Protein AF-A0AAD6JUG2-F1 (afdb_monomer_lite)

pLDDT: mean 74.92, std 18.52, range [34.44, 96.44]

Sequence (121 aa):
MIKEESYFNDTQRQASKDASVIAGVKVARIASCLDKKRGEKNILVFDRGGGTFDVSILTIDNGVFEVLTTNGDTHLGGEDFDRRIMGYFIKLIKKKHGKDVSKDNRALGKLRRECEHPKRA

Organism: NCBI:txid889485

Radius of gyration: 20.31 Å; chains: 1; bounding box: 48×29×54 Å

Structure (mmCIF, N/CA/C/O backbone):
data_AF-A0AAD6JUG2-F1
#
_entry.id   AF-A0AAD6JUG2-F1
#
loop_
_atom_site.group_PDB
_atom_site.id
_atom_site.type_symbol
_atom_site.label_atom_id
_atom_site.label_alt_id
_atom_site.label_comp_id
_atom_site.label_asym_id
_atom_site.label_entity_id
_atom_site.label_seq_id
_atom_site.pdbx_PDB_ins_code
_atom_site.Cartn_x
_atom_site.Cartn_y
_atom_site.Cartn_z
_atom_s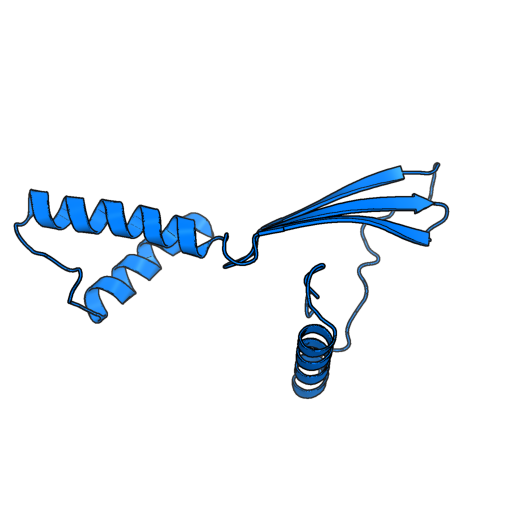ite.occupancy
_atom_site.B_iso_or_equiv
_atom_site.auth_seq_id
_atom_site.auth_comp_id
_atom_site.auth_asym_id
_atom_site.auth_atom_id
_atom_site.pdbx_PDB_model_num
ATOM 1 N N . MET A 1 1 ? 9.637 -14.586 -6.493 1.00 40.59 1 MET A N 1
ATOM 2 C CA . MET A 1 1 ? 10.223 -13.417 -7.180 1.00 40.59 1 MET A CA 1
ATOM 3 C C . MET A 1 1 ? 10.212 -12.280 -6.179 1.00 40.59 1 MET A C 1
ATOM 5 O O . MET A 1 1 ? 9.123 -11.880 -5.792 1.00 40.59 1 MET A O 1
ATOM 9 N N . ILE A 1 2 ? 11.370 -11.847 -5.677 1.00 42.31 2 ILE A N 1
ATOM 10 C CA . ILE A 1 2 ? 11.431 -10.653 -4.823 1.00 42.31 2 ILE A CA 1
ATOM 11 C C . ILE A 1 2 ? 11.498 -9.452 -5.764 1.00 42.31 2 ILE A C 1
ATOM 13 O O . ILE A 1 2 ? 12.370 -9.397 -6.632 1.00 42.31 2 ILE A O 1
ATOM 17 N N . LYS A 1 3 ? 10.504 -8.569 -5.672 1.00 48.06 3 LYS A N 1
ATOM 18 C CA . LYS A 1 3 ? 10.449 -7.327 -6.441 1.00 48.06 3 LYS A CA 1
ATOM 19 C C . LYS A 1 3 ? 11.299 -6.307 -5.685 1.00 48.06 3 LYS A C 1
ATOM 21 O O . LYS A 1 3 ? 11.069 -6.091 -4.501 1.00 48.06 3 LYS A O 1
ATOM 26 N N . GLU A 1 4 ? 12.321 -5.767 -6.336 1.00 54.78 4 GLU A N 1
ATOM 27 C CA . GLU A 1 4 ? 13.127 -4.678 -5.779 1.00 54.78 4 GLU A CA 1
ATOM 28 C C . GLU A 1 4 ? 12.448 -3.358 -6.154 1.00 54.78 4 GLU A C 1
ATOM 30 O O . GLU A 1 4 ? 12.254 -3.077 -7.338 1.00 54.78 4 GLU A O 1
ATOM 35 N N . GLU A 1 5 ? 12.050 -2.587 -5.145 1.00 54.78 5 GLU A N 1
ATOM 36 C CA . GLU A 1 5 ? 11.429 -1.272 -5.315 1.00 54.78 5 GLU A CA 1
ATOM 37 C C . GLU A 1 5 ? 12.484 -0.270 -5.804 1.00 54.78 5 GLU A C 1
ATOM 39 O O . GLU A 1 5 ? 13.640 -0.269 -5.365 1.00 54.78 5 GLU A O 1
ATOM 44 N N . SER A 1 6 ? 12.120 0.565 -6.773 1.00 46.59 6 SER A N 1
ATOM 45 C CA . SER A 1 6 ? 13.070 1.376 -7.542 1.00 46.59 6 SER A CA 1
ATOM 46 C C . SER A 1 6 ? 13.775 2.458 -6.709 1.00 46.59 6 SER A C 1
ATOM 48 O O . SER A 1 6 ? 14.898 2.835 -7.045 1.00 46.59 6 SER A O 1
ATOM 50 N N . TYR A 1 7 ? 13.189 2.881 -5.587 1.00 53.12 7 TYR A N 1
ATOM 51 C CA . TYR A 1 7 ? 13.724 3.887 -4.657 1.00 53.12 7 TYR A CA 1
ATOM 52 C C . TYR A 1 7 ? 14.478 3.310 -3.451 1.00 53.12 7 TYR A C 1
ATOM 54 O O . TYR A 1 7 ? 14.922 4.077 -2.594 1.00 53.12 7 TYR A O 1
ATOM 62 N N . PHE A 1 8 ? 14.623 1.986 -3.339 1.00 58.94 8 PHE A N 1
ATOM 63 C CA . PHE A 1 8 ? 15.403 1.406 -2.247 1.00 58.94 8 PHE A CA 1
ATOM 64 C C . PHE A 1 8 ? 16.839 1.936 -2.259 1.00 58.94 8 PHE A C 1
ATOM 66 O O . PHE A 1 8 ? 17.521 1.903 -3.291 1.00 58.94 8 PHE A O 1
ATOM 73 N N . ASN A 1 9 ? 17.305 2.374 -1.087 1.00 60.69 9 ASN A N 1
ATOM 74 C CA . ASN A 1 9 ? 18.718 2.654 -0.861 1.00 60.69 9 ASN A CA 1
ATOM 75 C C . ASN A 1 9 ? 19.528 1.346 -0.806 1.00 60.69 9 ASN A C 1
ATOM 77 O O . ASN A 1 9 ? 18.965 0.251 -0.713 1.00 60.69 9 ASN A O 1
ATOM 81 N N . ASP A 1 10 ? 20.855 1.447 -0.854 1.00 61.28 10 ASP A N 1
ATOM 82 C CA . ASP A 1 10 ? 21.733 0.272 -0.940 1.00 61.28 10 ASP A CA 1
ATOM 83 C C . ASP A 1 10 ? 21.533 -0.717 0.218 1.00 61.28 10 ASP A C 1
ATOM 85 O O . ASP A 1 10 ? 21.551 -1.931 0.009 1.00 61.28 10 ASP A O 1
ATOM 89 N N . THR A 1 11 ? 21.236 -0.217 1.420 1.00 67.12 11 THR A N 1
ATOM 90 C CA . THR A 1 11 ? 20.929 -1.045 2.594 1.00 67.12 11 THR A CA 1
ATOM 91 C C . THR A 1 11 ? 19.637 -1.842 2.408 1.00 67.12 11 THR A C 1
ATOM 93 O O . THR A 1 11 ? 19.596 -3.036 2.700 1.00 67.12 11 THR A O 1
ATOM 96 N N . GLN A 1 12 ? 18.577 -1.211 1.897 1.00 61.56 12 GLN A N 1
ATOM 97 C CA . GLN A 1 12 ? 17.287 -1.863 1.649 1.00 61.56 12 GLN A CA 1
ATOM 98 C C . GLN A 1 12 ? 17.381 -2.884 0.505 1.00 61.56 12 GLN A C 1
ATOM 100 O O . GLN A 1 12 ? 16.806 -3.971 0.595 1.00 61.56 12 GLN A O 1
ATOM 105 N N . ARG A 1 13 ? 18.168 -2.584 -0.538 1.00 66.81 13 ARG A N 1
ATOM 106 C CA . ARG A 1 13 ? 18.485 -3.532 -1.621 1.00 66.81 13 ARG A CA 1
ATOM 107 C C . ARG A 1 13 ? 19.230 -4.750 -1.092 1.00 66.81 13 ARG A C 1
ATOM 109 O O . ARG A 1 13 ? 18.860 -5.882 -1.401 1.00 66.81 13 ARG A O 1
ATOM 116 N N . GLN A 1 14 ? 20.242 -4.534 -0.251 1.00 64.69 14 GLN A N 1
ATOM 117 C CA . GLN A 1 14 ? 21.003 -5.629 0.342 1.00 64.69 14 GLN A CA 1
ATOM 118 C C . GLN A 1 14 ? 20.122 -6.506 1.239 1.00 64.69 14 GLN A C 1
ATOM 120 O O . GLN A 1 14 ? 20.120 -7.721 1.070 1.00 64.69 14 GLN A O 1
ATOM 125 N N . ALA A 1 15 ? 19.276 -5.907 2.081 1.00 65.62 15 ALA A N 1
ATOM 126 C CA . ALA A 1 15 ? 18.327 -6.652 2.909 1.00 65.62 15 ALA A CA 1
ATOM 127 C C . ALA A 1 15 ? 17.351 -7.506 2.072 1.00 65.62 15 ALA A C 1
ATOM 129 O O . ALA A 1 15 ? 17.053 -8.648 2.425 1.00 65.62 15 ALA A O 1
ATOM 130 N N . SER A 1 16 ? 16.882 -6.984 0.934 1.00 57.31 16 SER A N 1
ATOM 131 C CA . SER A 1 16 ? 15.984 -7.702 0.017 1.00 57.31 16 SER A CA 1
ATOM 132 C C . SER A 1 16 ? 16.683 -8.879 -0.688 1.00 57.31 16 SER A C 1
ATOM 134 O O . SER A 1 16 ? 16.105 -9.959 -0.878 1.00 57.31 16 SER A O 1
ATOM 136 N N . LYS A 1 17 ? 17.970 -8.718 -1.022 1.00 61.75 17 LYS A N 1
ATOM 137 C CA . LYS A 1 17 ? 18.821 -9.798 -1.549 1.00 61.75 17 LYS A CA 1
ATOM 138 C C . LYS A 1 17 ? 19.089 -10.868 -0.499 1.00 61.75 17 LYS A C 1
ATOM 140 O O . LYS A 1 17 ? 18.922 -12.049 -0.797 1.00 61.75 17 LYS A O 1
ATOM 145 N N . ASP A 1 18 ? 19.429 -10.471 0.721 1.00 61.84 18 ASP A N 1
ATOM 146 C CA . ASP A 1 18 ? 19.688 -11.396 1.824 1.00 61.84 18 ASP A CA 1
ATOM 147 C C . ASP A 1 18 ? 18.426 -12.217 2.143 1.00 61.84 18 ASP A C 1
ATOM 149 O O . ASP A 1 18 ? 18.488 -13.443 2.255 1.00 61.84 18 ASP A O 1
ATOM 153 N N . ALA A 1 19 ? 17.251 -11.577 2.147 1.00 52.53 19 ALA A N 1
ATOM 154 C CA . ALA A 1 19 ? 15.963 -12.258 2.278 1.00 52.53 19 ALA A CA 1
ATOM 155 C C . ALA A 1 19 ? 15.696 -13.259 1.134 1.00 52.53 19 ALA A C 1
ATOM 157 O O . ALA A 1 19 ? 15.157 -14.340 1.374 1.00 52.53 19 ALA A O 1
ATOM 158 N N . SER A 1 20 ? 16.112 -12.943 -0.099 1.00 51.94 20 SER A N 1
ATOM 159 C CA . SER A 1 20 ? 15.994 -13.851 -1.255 1.00 51.94 20 SER A CA 1
ATOM 160 C C . SER A 1 20 ? 16.866 -15.101 -1.101 1.00 51.94 20 SER A C 1
ATOM 162 O O . SER A 1 20 ? 16.424 -16.205 -1.430 1.00 51.94 20 SER A O 1
ATOM 164 N N . VAL A 1 21 ? 18.091 -14.929 -0.590 1.00 60.28 21 VAL A N 1
ATOM 165 C CA . VAL A 1 21 ? 19.044 -16.020 -0.336 1.00 60.28 21 VAL A CA 1
ATOM 166 C C . VAL A 1 21 ? 18.524 -16.938 0.769 1.00 60.28 21 VAL A C 1
ATOM 168 O O . VAL A 1 21 ? 18.497 -18.153 0.583 1.00 60.28 21 VAL A O 1
ATOM 171 N N . ILE A 1 22 ? 18.036 -16.365 1.874 1.00 58.19 22 ILE A N 1
ATOM 172 C CA . ILE A 1 22 ? 17.453 -17.118 2.996 1.00 58.19 22 ILE A CA 1
ATOM 173 C C . ILE A 1 22 ? 16.208 -17.901 2.551 1.00 58.19 22 ILE A C 1
ATOM 175 O O . ILE A 1 22 ? 16.013 -19.041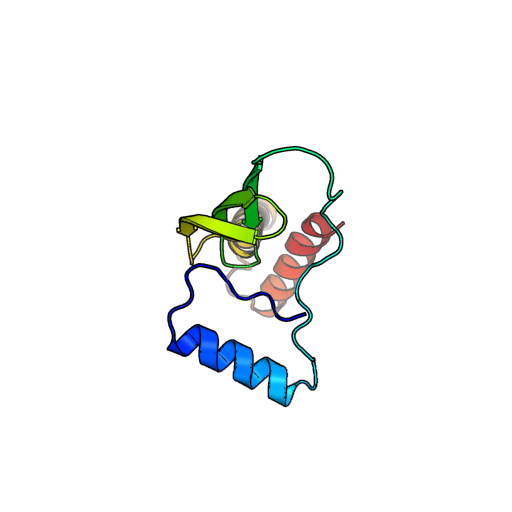 2.963 1.00 58.19 22 ILE A O 1
ATOM 179 N N . ALA A 1 23 ? 15.384 -17.322 1.674 1.00 46.00 23 ALA A N 1
ATOM 180 C CA . ALA A 1 23 ? 14.174 -17.962 1.164 1.00 46.00 23 ALA A CA 1
ATOM 181 C C . ALA A 1 23 ? 14.430 -19.021 0.068 1.00 46.00 23 ALA A C 1
ATOM 183 O O . ALA A 1 23 ? 13.477 -19.634 -0.414 1.00 46.00 23 ALA A O 1
ATOM 184 N N . GLY A 1 24 ? 15.681 -19.232 -0.366 1.00 39.09 24 GLY A N 1
ATOM 185 C CA . GLY A 1 24 ? 16.024 -20.196 -1.420 1.00 39.09 24 GLY A CA 1
ATOM 186 C C . GLY A 1 24 ? 15.484 -19.831 -2.810 1.00 39.09 24 GLY A C 1
ATOM 187 O O . GLY A 1 24 ? 15.429 -20.679 -3.703 1.00 39.09 24 GLY A O 1
ATOM 188 N N . VAL A 1 25 ? 15.070 -18.577 -3.020 1.00 36.38 25 VAL A N 1
ATOM 189 C CA . VAL A 1 25 ? 14.460 -18.122 -4.273 1.00 36.38 25 VAL A CA 1
ATOM 190 C C . VAL A 1 25 ? 15.523 -17.451 -5.138 1.00 36.38 25 VAL A C 1
ATOM 192 O O . VAL A 1 25 ? 15.970 -16.341 -4.860 1.00 36.38 25 VAL A O 1
ATOM 195 N N . LYS A 1 26 ? 15.902 -18.102 -6.244 1.00 39.41 26 LYS A N 1
ATOM 196 C CA . LYS A 1 26 ? 16.770 -17.503 -7.269 1.00 39.41 26 LYS A CA 1
ATOM 197 C C . LYS A 1 26 ? 16.042 -16.307 -7.897 1.00 39.41 26 LYS A C 1
ATOM 199 O O . LYS A 1 26 ? 14.924 -16.450 -8.394 1.00 39.41 26 LYS A O 1
ATOM 204 N N . VAL A 1 27 ? 16.659 -15.127 -7.869 1.00 44.38 27 VAL A N 1
ATOM 205 C CA . VAL A 1 27 ? 16.089 -13.893 -8.432 1.00 44.38 27 VAL A CA 1
ATOM 206 C C . VAL A 1 27 ? 16.029 -14.022 -9.961 1.00 44.38 27 VAL A C 1
ATOM 208 O O . VAL A 1 27 ? 17.014 -13.793 -10.658 1.00 44.38 27 VAL A O 1
ATOM 211 N N . ALA A 1 28 ? 14.889 -14.461 -10.495 1.00 39.72 28 ALA A N 1
ATOM 212 C CA . ALA A 1 28 ? 14.658 -14.556 -11.933 1.00 39.72 28 ALA A CA 1
ATOM 213 C C . ALA A 1 28 ? 14.255 -13.181 -12.492 1.00 39.72 28 ALA A C 1
ATOM 215 O O . ALA A 1 28 ? 13.255 -12.602 -12.068 1.00 39.72 28 ALA A O 1
ATOM 216 N N . ARG A 1 29 ? 15.046 -12.661 -13.439 1.00 42.06 29 ARG A N 1
ATOM 217 C CA . ARG A 1 29 ? 14.743 -11.436 -14.194 1.00 42.06 29 ARG A CA 1
ATOM 218 C C . ARG A 1 29 ? 13.611 -11.690 -15.198 1.00 42.06 29 ARG A C 1
ATOM 220 O O . ARG A 1 29 ? 13.561 -12.726 -15.855 1.00 42.06 29 ARG A O 1
ATOM 227 N N . ILE A 1 30 ? 12.714 -10.716 -15.297 1.00 38.06 30 ILE A N 1
ATOM 228 C CA . ILE A 1 30 ? 11.465 -10.731 -16.065 1.00 38.06 30 ILE A CA 1
ATOM 229 C C . ILE A 1 30 ? 11.794 -10.715 -17.569 1.00 38.06 30 ILE A C 1
ATOM 231 O O . ILE A 1 30 ? 12.203 -9.688 -18.097 1.00 38.06 30 ILE A O 1
ATOM 235 N N . ALA A 1 31 ? 11.644 -11.850 -18.259 1.00 34.44 31 ALA A N 1
ATOM 236 C CA . ALA A 1 31 ? 11.981 -11.995 -19.685 1.00 34.44 31 ALA A CA 1
ATOM 237 C C . ALA A 1 31 ? 10.772 -12.273 -20.604 1.00 34.44 31 ALA A C 1
ATOM 239 O O . ALA A 1 31 ? 10.964 -12.579 -21.778 1.00 34.44 31 ALA A O 1
ATOM 240 N N . SER A 1 32 ? 9.530 -12.184 -20.115 1.00 38.78 32 SER A N 1
ATOM 241 C CA . SER A 1 32 ? 8.350 -12.638 -20.874 1.00 38.78 32 SER A CA 1
ATOM 242 C C . SER A 1 32 ? 7.558 -11.545 -21.604 1.00 38.78 32 SER A C 1
ATOM 244 O O . SER A 1 32 ? 6.594 -11.880 -22.281 1.00 38.78 32 SER A O 1
ATOM 246 N N . CYS A 1 33 ? 7.925 -10.261 -21.496 1.00 39.84 33 CYS A N 1
ATOM 247 C CA . CYS A 1 33 ? 7.124 -9.160 -22.066 1.00 39.84 33 CYS A CA 1
ATOM 248 C C . CYS A 1 33 ? 7.647 -8.575 -23.392 1.00 39.84 33 CYS A C 1
ATOM 250 O O . CYS A 1 33 ? 7.057 -7.620 -23.891 1.00 39.84 33 CYS A O 1
ATOM 252 N N . LEU A 1 34 ? 8.738 -9.087 -23.973 1.00 49.53 34 LEU A N 1
ATOM 253 C CA . LEU A 1 34 ? 9.372 -8.439 -25.127 1.00 49.53 34 LEU A CA 1
ATOM 254 C C . LEU A 1 34 ? 9.271 -9.250 -26.409 1.00 49.53 34 LEU A C 1
ATOM 256 O O . LEU A 1 34 ? 10.094 -10.122 -26.687 1.00 49.53 34 LEU A O 1
ATOM 260 N N . ASP A 1 35 ? 8.308 -8.865 -27.236 1.00 48.12 35 ASP A N 1
ATOM 261 C CA . ASP A 1 35 ? 8.355 -9.142 -28.663 1.00 48.12 35 ASP A CA 1
ATOM 262 C C . ASP A 1 35 ? 9.553 -8.380 -29.270 1.00 48.12 35 ASP A C 1
ATOM 264 O O . ASP A 1 35 ? 9.579 -7.146 -29.319 1.00 48.12 35 ASP A O 1
ATOM 268 N N . LYS A 1 36 ? 10.605 -9.120 -29.648 1.00 51.38 36 LYS A N 1
ATOM 269 C CA . LYS A 1 36 ? 11.957 -8.619 -29.984 1.00 51.38 36 LYS A CA 1
ATOM 270 C C . LYS A 1 36 ? 12.062 -7.925 -31.350 1.00 51.38 36 LYS A C 1
ATOM 272 O O . LYS A 1 36 ? 13.139 -7.890 -31.943 1.00 51.38 36 LYS A O 1
ATOM 277 N N . LYS A 1 37 ? 10.967 -7.407 -31.906 1.00 49.06 37 LYS A N 1
ATOM 278 C CA . LYS A 1 37 ? 10.968 -6.816 -33.250 1.00 49.06 37 LYS A CA 1
ATOM 279 C C . LYS A 1 37 ? 10.277 -5.452 -33.257 1.00 49.06 37 LYS A C 1
ATOM 281 O O . LYS A 1 37 ? 9.052 -5.388 -33.285 1.00 49.06 37 LYS A O 1
ATOM 286 N N . ARG A 1 38 ? 11.113 -4.397 -33.297 1.00 52.44 38 ARG A N 1
ATOM 287 C CA . ARG A 1 38 ? 10.916 -3.006 -33.790 1.00 52.44 38 ARG A CA 1
ATOM 288 C C . ARG A 1 38 ? 11.239 -1.914 -32.755 1.00 52.44 38 ARG A C 1
ATOM 290 O O . ARG A 1 38 ? 10.435 -1.710 -31.854 1.00 52.44 38 ARG A O 1
ATOM 297 N N . GLY A 1 39 ? 12.328 -1.178 -33.018 1.00 64.19 39 GLY A N 1
ATOM 298 C CA . GLY A 1 39 ? 12.606 0.200 -32.574 1.00 64.19 39 GLY A CA 1
ATOM 299 C C . GLY A 1 39 ? 12.865 0.426 -31.083 1.00 64.19 39 GLY A C 1
ATOM 300 O O . GLY A 1 39 ? 12.519 -0.413 -30.254 1.00 64.19 39 GLY A O 1
ATOM 301 N N . GLU A 1 40 ? 13.438 1.591 -30.769 1.00 75.44 40 GLU A N 1
ATOM 302 C CA . GLU A 1 40 ? 13.459 2.141 -29.411 1.00 75.44 40 GLU A CA 1
ATOM 303 C C . GLU A 1 40 ? 12.014 2.310 -28.916 1.00 75.44 40 GLU A C 1
ATOM 305 O O . GLU A 1 40 ? 11.148 2.828 -29.632 1.00 75.44 40 GLU A O 1
ATOM 310 N N . LYS A 1 41 ? 11.730 1.841 -27.699 1.00 74.81 41 LYS A N 1
ATOM 311 C CA . LYS A 1 41 ? 10.410 1.956 -27.069 1.00 74.81 41 LYS A CA 1
ATOM 312 C C . LYS A 1 41 ? 10.527 2.586 -25.695 1.00 74.81 41 LYS A C 1
ATOM 314 O O . LYS A 1 41 ? 11.299 2.115 -24.867 1.00 74.81 41 LYS A O 1
ATOM 319 N N . ASN A 1 42 ? 9.663 3.557 -25.428 1.00 79.38 42 ASN A N 1
ATOM 320 C CA . ASN A 1 42 ? 9.454 4.097 -24.090 1.00 79.38 42 ASN A CA 1
ATOM 321 C C . ASN A 1 42 ? 8.380 3.283 -23.364 1.00 79.38 42 ASN A C 1
ATOM 323 O O . ASN A 1 42 ? 7.308 3.020 -23.911 1.00 79.38 42 ASN A O 1
ATOM 327 N N . ILE A 1 43 ? 8.662 2.898 -22.125 1.00 78.81 43 ILE A N 1
ATOM 328 C CA . ILE A 1 43 ? 7.785 2.131 -21.245 1.00 78.81 43 ILE A CA 1
ATOM 329 C C . ILE A 1 43 ? 7.580 2.918 -19.963 1.00 78.81 43 ILE A C 1
ATOM 331 O O . ILE A 1 43 ? 8.538 3.334 -19.319 1.00 78.81 43 ILE A O 1
ATOM 335 N N . LEU A 1 44 ? 6.322 3.060 -19.561 1.00 80.44 44 LEU A N 1
ATOM 336 C CA . LEU A 1 44 ? 5.964 3.506 -18.224 1.00 80.44 44 LEU A CA 1
ATOM 337 C C . LEU A 1 44 ? 5.624 2.277 -17.382 1.00 80.44 44 LEU A C 1
ATOM 339 O O . LEU A 1 44 ? 4.714 1.517 -17.713 1.00 80.44 44 LEU A O 1
ATOM 343 N N . VAL A 1 45 ? 6.360 2.086 -16.296 1.00 81.06 45 VAL A N 1
ATOM 344 C CA . VAL A 1 45 ? 6.053 1.095 -15.267 1.00 81.06 45 VAL A CA 1
ATOM 345 C C . VAL A 1 45 ? 5.324 1.812 -14.149 1.00 81.06 45 VAL A C 1
ATOM 347 O O . VAL A 1 45 ? 5.858 2.743 -13.556 1.00 81.06 45 VAL A O 1
ATOM 350 N N . PHE A 1 46 ? 4.101 1.367 -13.882 1.00 81.69 46 PHE A N 1
ATOM 351 C CA . PHE A 1 46 ? 3.288 1.805 -12.757 1.00 81.69 46 PHE A CA 1
ATOM 352 C C . PHE A 1 46 ? 3.240 0.667 -11.739 1.00 81.69 46 PHE A C 1
ATOM 354 O O . PHE A 1 46 ? 2.743 -0.420 -12.052 1.00 81.69 46 PHE A O 1
ATOM 361 N N . ASP A 1 47 ? 3.762 0.903 -10.541 1.00 80.06 47 ASP A N 1
ATOM 362 C CA . ASP A 1 47 ? 3.734 -0.046 -9.436 1.00 80.06 47 ASP A CA 1
ATOM 363 C C . ASP A 1 47 ? 2.930 0.526 -8.275 1.00 80.06 47 ASP A C 1
ATOM 365 O O . ASP A 1 47 ? 3.189 1.625 -7.798 1.00 80.06 47 ASP A O 1
ATOM 369 N N . ARG A 1 48 ? 1.934 -0.221 -7.804 1.00 77.25 48 ARG A N 1
ATOM 370 C CA . ARG A 1 48 ? 1.166 0.166 -6.621 1.00 77.25 48 ARG A CA 1
ATOM 371 C C . ARG A 1 48 ? 1.088 -1.010 -5.667 1.00 77.25 48 ARG A C 1
ATOM 373 O O . ARG A 1 48 ? 0.247 -1.900 -5.832 1.00 77.25 48 ARG A O 1
ATOM 380 N N . GLY A 1 49 ? 1.954 -0.975 -4.663 1.00 84.31 49 GLY A N 1
ATOM 381 C CA . GLY A 1 49 ? 2.058 -1.969 -3.611 1.00 84.31 49 GLY A CA 1
ATOM 382 C C . GLY A 1 49 ? 1.068 -1.761 -2.463 1.00 84.31 49 GLY A C 1
ATOM 383 O O . GLY A 1 49 ? 0.102 -0.992 -2.528 1.00 84.31 49 GLY A O 1
ATOM 384 N N . GLY A 1 50 ? 1.311 -2.495 -1.376 1.00 85.94 50 GLY A N 1
ATOM 385 C CA . GLY A 1 50 ? 0.530 -2.401 -0.141 1.00 85.94 50 GLY A CA 1
ATOM 386 C C . GLY A 1 50 ? 0.764 -1.094 0.619 1.00 85.94 50 GLY A C 1
ATOM 387 O O . GLY A 1 50 ? -0.201 -0.515 1.100 1.00 85.94 50 GLY A O 1
ATOM 388 N N . GLY A 1 51 ? 2.000 -0.598 0.670 1.00 86.94 51 GLY A N 1
ATOM 389 C CA . GLY A 1 51 ? 2.347 0.640 1.385 1.00 86.94 51 GLY A CA 1
ATOM 390 C C . GLY A 1 51 ? 3.022 1.706 0.527 1.00 86.94 51 GLY A C 1
ATOM 391 O O . GLY A 1 51 ? 3.362 2.762 1.046 1.00 86.94 51 GLY A O 1
ATOM 392 N N . THR A 1 52 ? 3.252 1.417 -0.753 1.00 84.12 52 THR A N 1
ATOM 393 C CA . THR A 1 52 ? 4.165 2.183 -1.602 1.00 84.12 52 THR A CA 1
ATOM 394 C C . THR A 1 52 ? 3.617 2.310 -3.021 1.00 84.12 52 THR A C 1
ATOM 396 O O . THR A 1 52 ? 2.831 1.471 -3.491 1.00 84.12 52 THR A O 1
ATOM 399 N N . PHE A 1 53 ? 4.002 3.391 -3.690 1.00 85.44 53 PHE A N 1
ATOM 400 C CA . PHE A 1 53 ? 3.549 3.741 -5.025 1.00 85.44 53 PHE A CA 1
ATOM 401 C C . PHE A 1 53 ? 4.716 4.272 -5.855 1.00 85.44 53 PHE A C 1
ATOM 403 O O . PHE A 1 53 ? 5.312 5.272 -5.471 1.00 85.44 53 PHE A O 1
ATOM 410 N N . ASP A 1 54 ? 4.968 3.672 -7.019 1.00 84.25 54 ASP A N 1
ATOM 411 C CA . ASP A 1 54 ? 6.069 4.045 -7.906 1.00 84.25 54 ASP A CA 1
ATOM 412 C C . ASP A 1 54 ? 5.655 4.194 -9.353 1.00 84.25 54 ASP A C 1
ATOM 414 O O . ASP A 1 54 ? 4.819 3.462 -9.893 1.00 84.25 54 ASP A O 1
ATOM 418 N N . VAL A 1 55 ? 6.356 5.102 -10.018 1.00 78.31 55 VAL A N 1
ATOM 419 C CA . VAL A 1 55 ? 6.336 5.266 -11.459 1.00 78.31 55 VAL A CA 1
ATOM 420 C C . VAL A 1 55 ? 7.768 5.359 -11.961 1.00 78.31 55 VAL A C 1
ATOM 422 O O . VAL A 1 55 ? 8.537 6.219 -11.534 1.00 78.31 55 VAL A O 1
ATOM 425 N N . SER A 1 56 ? 8.115 4.510 -12.922 1.00 81.56 56 SER A N 1
ATOM 426 C CA . SER A 1 56 ? 9.401 4.561 -13.616 1.00 81.56 56 SER A CA 1
ATOM 427 C C . SER A 1 56 ? 9.181 4.676 -15.116 1.00 81.56 56 SER A C 1
ATOM 429 O O . SER A 1 56 ? 8.303 4.017 -15.674 1.00 81.56 56 SER A O 1
ATOM 431 N N . ILE A 1 57 ? 9.998 5.489 -15.781 1.00 78.06 57 ILE A N 1
ATOM 432 C CA . ILE A 1 57 ? 10.062 5.544 -17.243 1.00 78.06 57 ILE A CA 1
ATOM 433 C C . ILE A 1 57 ? 11.337 4.830 -17.670 1.00 78.06 57 ILE A C 1
ATOM 435 O O . ILE A 1 57 ? 12.423 5.142 -17.179 1.00 78.06 57 ILE A O 1
ATOM 439 N N . LEU A 1 58 ? 11.194 3.870 -18.577 1.00 85.12 58 LEU A N 1
ATOM 440 C CA . LEU A 1 58 ? 12.284 3.084 -19.125 1.00 85.12 58 LEU A CA 1
ATOM 441 C C . LEU A 1 58 ? 12.303 3.194 -20.642 1.00 85.12 58 LEU A C 1
ATOM 443 O O . LEU A 1 58 ? 11.252 3.256 -21.276 1.00 85.12 58 LEU A O 1
ATOM 447 N N . THR A 1 59 ? 13.490 3.136 -21.216 1.00 78.50 59 THR A N 1
ATOM 448 C CA . THR A 1 59 ? 13.695 2.885 -22.640 1.00 78.50 59 THR A CA 1
ATOM 449 C C . THR A 1 59 ? 14.116 1.440 -22.840 1.00 78.50 59 THR A C 1
ATOM 451 O O . THR A 1 59 ? 14.825 0.847 -22.021 1.00 78.50 59 THR A O 1
ATOM 454 N N . ILE A 1 60 ? 13.653 0.853 -23.940 1.00 77.81 60 ILE A N 1
ATOM 455 C CA . ILE A 1 60 ? 14.171 -0.409 -24.447 1.00 77.81 60 ILE A CA 1
ATOM 456 C C . ILE A 1 60 ? 14.678 -0.186 -25.851 1.00 77.81 60 ILE A C 1
ATOM 458 O O . ILE A 1 60 ? 13.892 0.130 -26.744 1.00 77.81 60 ILE A O 1
ATOM 462 N N . ASP A 1 61 ? 15.960 -0.455 -26.043 1.00 79.56 61 ASP A N 1
ATOM 463 C CA . ASP A 1 61 ? 16.566 -0.544 -27.360 1.00 79.56 61 ASP A CA 1
ATOM 464 C C . ASP A 1 61 ? 17.368 -1.841 -27.475 1.00 79.56 61 ASP A C 1
ATOM 466 O 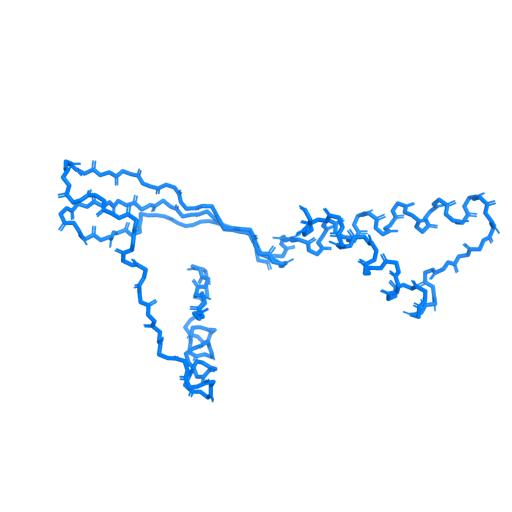O . ASP A 1 61 ? 18.166 -2.186 -26.607 1.00 79.56 61 ASP A O 1
ATOM 470 N N . ASN A 1 62 ? 17.099 -2.616 -28.528 1.00 77.88 62 ASN A N 1
ATOM 471 C CA . ASN A 1 62 ? 17.770 -3.889 -28.821 1.00 77.88 62 ASN A CA 1
ATOM 472 C C . ASN A 1 62 ? 17.870 -4.874 -27.634 1.00 77.88 62 ASN A C 1
ATOM 474 O O . ASN A 1 62 ? 18.795 -5.679 -27.540 1.00 77.88 62 ASN A O 1
ATOM 478 N N . GLY A 1 63 ? 16.884 -4.847 -26.732 1.00 67.69 63 GLY A N 1
ATOM 479 C CA . GLY A 1 63 ? 16.836 -5.706 -25.543 1.00 67.69 63 GLY A CA 1
ATOM 480 C C . GLY A 1 63 ? 17.653 -5.201 -24.349 1.00 67.69 63 GLY A C 1
ATOM 481 O O . GLY A 1 63 ? 17.664 -5.867 -23.313 1.00 67.69 63 GLY A O 1
ATOM 482 N N . VAL A 1 64 ? 18.296 -4.038 -24.465 1.00 75.88 64 VAL A N 1
ATOM 483 C CA . VAL A 1 64 ? 18.869 -3.291 -23.345 1.00 75.88 64 VAL A CA 1
ATOM 484 C C . VAL A 1 64 ? 17.768 -2.441 -22.723 1.00 75.88 64 VAL A C 1
ATOM 486 O O . VAL A 1 64 ? 17.024 -1.775 -23.436 1.00 75.88 64 VAL A O 1
ATOM 489 N N . PHE A 1 65 ? 17.655 -2.496 -21.397 1.00 78.25 65 PHE A N 1
ATOM 490 C CA . PHE A 1 65 ? 16.731 -1.672 -20.624 1.00 78.25 65 PHE A CA 1
ATOM 491 C C . PHE A 1 65 ? 17.517 -0.580 -19.913 1.00 78.25 65 PHE A C 1
ATOM 493 O O . PHE A 1 65 ? 18.460 -0.889 -19.181 1.00 78.25 65 PHE A O 1
ATOM 500 N N . GLU A 1 66 ? 17.081 0.661 -20.060 1.00 78.75 66 GLU A N 1
ATOM 501 C CA . GLU A 1 66 ? 17.623 1.796 -19.325 1.00 78.75 66 GLU A CA 1
ATOM 502 C C . GLU A 1 66 ? 16.495 2.496 -18.566 1.00 78.75 66 GLU A C 1
ATOM 504 O O . GLU A 1 66 ? 15.397 2.686 -19.084 1.00 78.75 66 GLU A O 1
ATOM 509 N N . VAL A 1 67 ? 16.745 2.836 -17.300 1.00 82.31 67 VAL A N 1
ATOM 510 C CA . VAL A 1 67 ? 15.801 3.602 -16.482 1.00 82.31 67 VAL A CA 1
ATOM 511 C C . VAL A 1 67 ? 16.130 5.074 -16.669 1.00 82.31 67 VAL A C 1
ATOM 513 O O . VAL A 1 67 ? 17.179 5.526 -16.223 1.00 82.31 67 VAL A O 1
ATOM 516 N N . LEU A 1 68 ? 15.224 5.821 -17.294 1.00 82.56 68 LEU A N 1
ATOM 517 C CA . LEU A 1 68 ? 15.405 7.255 -17.506 1.00 82.56 68 LEU A CA 1
ATOM 518 C C . LEU A 1 68 ? 15.122 8.046 -16.230 1.00 82.56 68 LEU A C 1
ATOM 520 O O . LEU A 1 68 ? 15.853 8.960 -15.862 1.00 82.56 68 LEU A O 1
ATOM 524 N N . THR A 1 69 ? 14.021 7.717 -15.556 1.00 78.31 69 THR A N 1
ATOM 525 C CA . THR A 1 69 ? 13.620 8.388 -14.320 1.00 78.31 69 THR A CA 1
ATOM 526 C C . THR A 1 69 ? 12.693 7.508 -13.498 1.00 78.31 69 THR A C 1
ATOM 528 O O . THR A 1 69 ? 12.063 6.578 -14.006 1.00 78.31 69 THR A O 1
ATOM 531 N N . THR A 1 70 ? 12.627 7.800 -12.208 1.00 84.19 70 THR A N 1
ATOM 532 C CA . THR A 1 70 ? 11.745 7.155 -11.243 1.00 84.19 70 THR A CA 1
ATOM 533 C C . THR A 1 70 ? 11.249 8.203 -10.259 1.00 84.19 70 THR A C 1
ATOM 535 O O . THR A 1 70 ? 12.018 9.055 -9.819 1.00 84.19 70 THR A O 1
ATOM 538 N N . ASN A 1 71 ? 9.970 8.128 -9.908 1.00 86.31 71 ASN A N 1
ATOM 539 C CA . ASN A 1 71 ? 9.356 8.919 -8.851 1.00 86.31 71 ASN A CA 1
ATOM 540 C C . ASN A 1 71 ? 8.300 8.068 -8.129 1.00 86.31 71 ASN A C 1
ATOM 542 O O . ASN A 1 71 ? 7.824 7.081 -8.687 1.00 86.31 71 ASN A O 1
ATOM 546 N N . GLY A 1 72 ? 7.928 8.437 -6.909 1.00 88.94 72 GLY A N 1
ATOM 547 C CA . GLY A 1 72 ? 7.009 7.652 -6.098 1.00 88.94 72 GLY A CA 1
ATOM 548 C C . GLY A 1 72 ? 6.745 8.244 -4.719 1.00 88.94 72 GLY A C 1
ATOM 549 O O . GLY A 1 72 ? 7.291 9.283 -4.347 1.00 88.94 72 GLY A O 1
ATOM 550 N N . ASP A 1 73 ? 5.896 7.554 -3.965 1.00 87.50 73 ASP A N 1
ATOM 551 C CA . ASP A 1 73 ? 5.574 7.833 -2.570 1.00 87.50 73 ASP A CA 1
ATOM 552 C C . ASP A 1 73 ? 5.713 6.542 -1.750 1.00 87.50 73 ASP A C 1
ATOM 554 O O . ASP A 1 73 ? 4.999 5.555 -1.953 1.00 87.50 73 ASP A O 1
ATOM 558 N N . THR A 1 74 ? 6.649 6.559 -0.803 1.00 89.38 74 THR A N 1
ATOM 559 C CA . THR A 1 74 ? 6.991 5.418 0.056 1.00 89.38 74 THR A CA 1
ATOM 560 C C . THR A 1 74 ? 5.994 5.187 1.195 1.00 89.38 74 THR A C 1
ATOM 562 O O . THR A 1 74 ? 6.175 4.262 1.986 1.00 89.38 74 THR A O 1
ATOM 565 N N . HIS A 1 75 ? 4.955 6.020 1.294 1.00 91.25 75 HIS A N 1
ATOM 566 C CA . HIS A 1 75 ? 3.921 5.956 2.327 1.00 91.25 75 HIS A CA 1
ATOM 567 C C . HIS A 1 75 ? 2.501 6.008 1.744 1.00 91.25 75 HIS A C 1
ATOM 569 O O . HIS A 1 75 ? 1.557 6.363 2.455 1.00 91.25 75 HIS A O 1
ATOM 575 N N . LEU A 1 76 ? 2.346 5.674 0.461 1.00 89.69 76 LEU A N 1
ATOM 576 C CA . LEU A 1 76 ? 1.058 5.601 -0.214 1.00 89.69 76 LEU A CA 1
ATOM 577 C C . LEU A 1 76 ? 0.872 4.229 -0.849 1.00 89.69 76 LEU A C 1
ATOM 579 O O . LEU A 1 76 ? 1.520 3.901 -1.835 1.00 89.69 76 LEU A O 1
ATOM 583 N N . GLY A 1 77 ? -0.090 3.451 -0.365 1.00 90.25 77 GLY A N 1
ATOM 584 C CA . GLY A 1 77 ? -0.391 2.154 -0.961 1.00 90.25 77 GLY A CA 1
ATOM 585 C C . GLY A 1 77 ? -1.797 1.646 -0.688 1.00 90.25 77 GLY A C 1
ATOM 586 O O . GLY A 1 77 ? -2.697 2.362 -0.247 1.00 90.25 77 GLY A O 1
ATOM 587 N N . GLY A 1 78 ? -2.002 0.363 -0.985 1.00 89.31 78 GLY A N 1
ATOM 588 C CA . GLY A 1 78 ? -3.245 -0.355 -0.723 1.00 89.31 78 GLY A CA 1
ATOM 589 C C . GLY A 1 78 ? -3.782 -0.201 0.707 1.00 89.31 78 GLY A C 1
ATOM 590 O O . GLY A 1 78 ? -5.000 -0.142 0.871 1.00 89.31 78 GLY A O 1
ATOM 591 N N . GLU A 1 79 ? -2.918 -0.131 1.717 1.00 90.38 79 GLU A N 1
ATOM 592 C CA . GLU A 1 79 ? -3.302 -0.018 3.127 1.00 90.38 79 GLU A CA 1
ATOM 593 C C . GLU A 1 79 ? -3.965 1.326 3.459 1.00 90.38 79 GLU A C 1
ATOM 595 O O . GLU A 1 79 ? -4.820 1.393 4.345 1.00 90.38 79 GLU A O 1
ATOM 600 N N . ASP A 1 80 ? -3.655 2.397 2.728 1.00 91.56 80 ASP A N 1
ATOM 601 C CA . ASP A 1 80 ? -4.293 3.702 2.933 1.00 91.56 80 ASP A CA 1
ATOM 602 C C . ASP A 1 80 ? -5.734 3.716 2.439 1.00 91.56 80 ASP A C 1
ATOM 604 O O . ASP A 1 80 ? -6.608 4.321 3.070 1.00 91.56 80 ASP A O 1
ATOM 608 N N . PHE A 1 81 ? -6.009 2.988 1.354 1.00 90.50 81 PHE A N 1
ATOM 609 C CA . PHE A 1 81 ? -7.378 2.744 0.906 1.00 90.50 81 PHE A CA 1
ATOM 610 C C . PHE A 1 81 ? -8.155 1.961 1.964 1.00 90.50 81 PHE A C 1
ATOM 612 O O . PHE A 1 81 ? -9.250 2.383 2.342 1.00 90.50 81 PHE A O 1
ATOM 619 N N . ASP A 1 82 ? -7.565 0.894 2.509 1.00 90.44 82 ASP A N 1
ATOM 620 C CA . ASP A 1 82 ? -8.198 0.099 3.567 1.00 90.44 82 ASP A CA 1
ATOM 621 C C . ASP A 1 82 ? -8.495 0.971 4.789 1.00 90.44 82 ASP A C 1
ATOM 623 O O . ASP A 1 82 ? -9.611 0.968 5.306 1.00 90.44 82 ASP A O 1
ATOM 627 N N . ARG A 1 83 ? -7.538 1.807 5.203 1.00 92.12 83 ARG A N 1
ATOM 628 C CA . ARG A 1 83 ? -7.688 2.735 6.330 1.00 92.12 83 ARG A CA 1
ATOM 629 C C . ARG A 1 83 ? -8.812 3.746 6.109 1.00 92.12 83 ARG A C 1
ATOM 631 O O . ARG A 1 83 ? -9.582 4.013 7.035 1.00 92.12 83 ARG A O 1
ATOM 638 N N . ARG A 1 84 ? -8.940 4.303 4.897 1.00 94.12 84 ARG A N 1
ATOM 639 C CA . ARG A 1 84 ? -10.033 5.230 4.546 1.00 94.12 84 ARG A CA 1
ATOM 640 C C . ARG A 1 84 ? -11.397 4.541 4.613 1.00 94.12 84 ARG A C 1
ATOM 642 O O . ARG A 1 84 ? -12.324 5.105 5.198 1.00 94.12 84 ARG A O 1
ATOM 649 N N . ILE A 1 85 ? -11.511 3.325 4.078 1.00 92.75 85 ILE A N 1
ATOM 650 C CA . ILE A 1 85 ? -12.751 2.532 4.102 1.00 92.75 85 ILE A CA 1
ATOM 651 C C . ILE A 1 85 ? -13.114 2.149 5.544 1.00 92.75 85 ILE A C 1
ATOM 653 O O . ILE A 1 85 ? -14.242 2.377 5.986 1.00 92.75 85 ILE A O 1
ATOM 657 N N . MET A 1 86 ? -12.147 1.657 6.323 1.00 94.56 86 MET A N 1
ATOM 658 C CA . MET A 1 86 ? -12.334 1.364 7.745 1.00 94.56 86 MET A CA 1
ATOM 659 C C . MET A 1 86 ? -12.812 2.602 8.511 1.00 94.56 86 MET A C 1
ATOM 661 O O . MET A 1 86 ? -13.779 2.524 9.266 1.00 94.56 86 MET A O 1
ATOM 665 N N . GLY A 1 87 ? -12.185 3.761 8.290 1.00 95.00 87 GLY A N 1
ATOM 666 C CA . GLY A 1 87 ? -12.572 5.021 8.926 1.00 95.00 87 GLY A CA 1
ATOM 667 C C . GLY A 1 87 ? -14.013 5.436 8.617 1.00 95.00 87 GLY A C 1
ATOM 668 O O . GLY A 1 87 ? -14.716 5.931 9.503 1.00 95.00 87 GLY A O 1
ATOM 669 N N . TYR A 1 88 ? -14.482 5.193 7.391 1.00 95.38 88 TYR A N 1
ATOM 670 C CA . TYR A 1 88 ? -15.881 5.393 7.018 1.00 95.38 88 TYR A CA 1
ATOM 671 C C . TYR A 1 88 ? -16.819 4.471 7.815 1.00 95.38 88 TYR A C 1
ATOM 673 O O . TYR A 1 88 ? -17.767 4.953 8.442 1.00 95.38 88 TYR A O 1
ATOM 681 N N . PHE A 1 89 ? -16.530 3.167 7.875 1.00 94.75 89 PHE A N 1
ATOM 682 C CA . PHE A 1 89 ? -17.377 2.210 8.593 1.00 94.75 89 PHE A CA 1
ATOM 683 C C . PHE A 1 89 ? -17.380 2.413 10.108 1.00 94.75 89 PHE A C 1
ATOM 685 O O . PHE A 1 89 ? -18.436 2.305 10.727 1.00 94.75 89 PHE A O 1
ATOM 692 N N . ILE A 1 90 ? -16.250 2.782 10.715 1.00 95.69 90 ILE A N 1
ATOM 693 C CA . ILE A 1 90 ? -16.186 3.106 12.149 1.00 95.69 90 ILE A CA 1
ATOM 694 C C . ILE 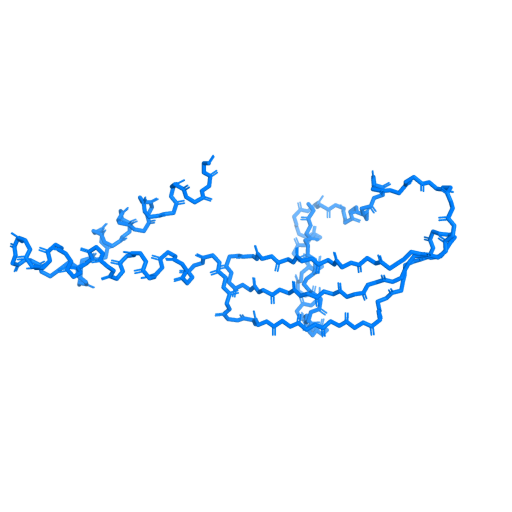A 1 90 ? -17.139 4.265 12.474 1.00 95.69 90 ILE A C 1
ATOM 696 O O . ILE A 1 90 ? -17.932 4.176 13.416 1.00 95.69 90 ILE A O 1
ATOM 700 N N . LYS A 1 91 ? -17.124 5.335 11.663 1.00 96.19 91 LYS A N 1
ATOM 701 C CA . LYS A 1 91 ? -18.050 6.470 11.817 1.00 96.19 91 LYS A CA 1
ATOM 702 C C . LYS A 1 91 ? -19.507 6.043 11.626 1.00 96.19 91 LYS A C 1
ATOM 704 O O . LYS A 1 91 ? -20.372 6.469 12.391 1.00 96.19 91 LYS A O 1
ATOM 709 N N . LEU A 1 92 ? -19.779 5.187 10.640 1.00 95.94 92 LEU A N 1
ATOM 710 C CA . LEU A 1 92 ? -21.121 4.676 10.359 1.00 95.94 92 LEU A CA 1
ATOM 711 C C . LEU A 1 92 ? -21.671 3.833 11.521 1.00 95.94 92 LEU A C 1
ATOM 713 O O . LEU A 1 92 ? -22.810 4.040 11.939 1.00 95.94 92 LEU A O 1
ATOM 717 N N . ILE A 1 93 ? -20.860 2.929 12.079 1.00 94.50 93 ILE A N 1
ATOM 718 C CA . ILE A 1 93 ? -21.224 2.088 13.229 1.00 94.50 93 ILE A CA 1
ATOM 719 C C . ILE A 1 93 ? -21.517 2.963 14.447 1.00 94.50 93 ILE A C 1
ATOM 721 O O . ILE A 1 93 ? -22.548 2.782 15.097 1.00 94.50 93 ILE A O 1
ATOM 725 N N . LYS A 1 94 ? -20.669 3.963 14.712 1.00 95.25 94 LYS A N 1
ATOM 726 C CA . LYS A 1 94 ? -20.884 4.917 15.805 1.00 95.25 94 LYS A CA 1
ATOM 727 C C . LYS A 1 94 ? -22.194 5.687 15.638 1.00 95.25 94 LYS A C 1
ATOM 729 O O . LYS A 1 94 ? -22.943 5.810 16.600 1.00 95.25 94 LYS A O 1
ATOM 734 N N . LYS A 1 95 ? -22.511 6.139 14.419 1.00 96.44 95 LYS A N 1
ATOM 735 C CA . LYS A 1 95 ? -23.765 6.849 14.112 1.00 96.44 95 LYS A CA 1
ATOM 736 C C . LYS A 1 95 ? -25.005 5.954 14.234 1.00 96.44 95 LYS A C 1
ATOM 738 O O . LYS A 1 95 ? -26.015 6.403 14.758 1.00 96.44 95 LYS A O 1
ATOM 743 N N . LYS A 1 96 ? -24.952 4.714 13.736 1.00 96.25 96 LYS A N 1
ATOM 744 C CA . LYS A 1 96 ? -26.116 3.810 13.657 1.00 96.25 96 LYS A CA 1
ATOM 745 C C . LYS A 1 96 ? -26.383 3.043 14.955 1.00 96.25 96 LYS A C 1
ATOM 747 O O . LYS A 1 96 ? -27.531 2.742 15.258 1.00 96.25 96 LYS A O 1
ATOM 752 N N . HIS A 1 97 ? -25.332 2.706 15.697 1.00 94.19 97 HIS A N 1
ATOM 753 C CA . HIS A 1 97 ? -25.411 1.813 16.856 1.00 94.19 97 HIS A CA 1
ATOM 754 C C . HIS A 1 97 ? -24.904 2.448 18.156 1.00 94.19 97 HIS A C 1
ATOM 756 O O . HIS A 1 97 ? -24.908 1.779 19.186 1.00 94.19 97 HIS A O 1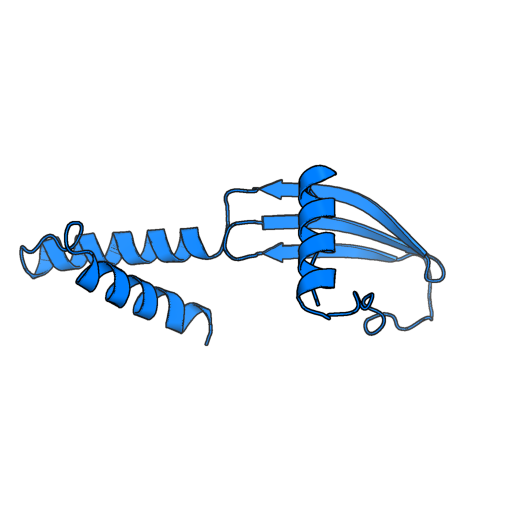
ATOM 762 N N . GLY A 1 98 ? -24.421 3.696 18.125 1.00 93.00 98 GLY A N 1
ATOM 763 C CA . GLY A 1 98 ? -23.889 4.388 19.306 1.00 93.00 98 GLY A CA 1
ATOM 764 C C . GLY A 1 98 ? -22.599 3.781 19.869 1.00 93.00 98 GLY A C 1
ATOM 765 O O . GLY A 1 98 ? -22.144 4.189 20.933 1.00 93.00 98 GLY A O 1
ATOM 766 N N . LYS A 1 99 ? -22.000 2.801 19.181 1.00 91.44 99 LYS A N 1
ATOM 767 C CA . LYS A 1 99 ? -20.810 2.078 19.640 1.00 91.44 99 LYS A CA 1
ATOM 768 C C . LYS A 1 99 ? -19.572 2.536 18.889 1.00 91.44 99 LYS A C 1
ATOM 770 O O . LYS A 1 99 ? -19.538 2.521 17.662 1.00 91.44 99 LYS A O 1
ATOM 775 N N . ASP A 1 100 ? -18.541 2.898 19.641 1.00 92.88 100 ASP A N 1
ATOM 776 C CA . ASP A 1 100 ? -17.231 3.220 19.092 1.00 92.88 100 ASP A CA 1
ATOM 777 C C . ASP A 1 100 ? -16.342 1.971 19.091 1.00 92.88 100 ASP A C 1
ATOM 779 O O . ASP A 1 100 ? -15.884 1.518 20.138 1.00 92.88 100 ASP A O 1
ATOM 783 N N . VAL A 1 101 ? -16.122 1.398 17.908 1.00 93.81 101 VAL A N 1
ATOM 784 C CA . VAL A 1 101 ? -15.314 0.179 17.735 1.00 93.81 101 VAL A CA 1
ATOM 785 C C . VAL A 1 101 ? -13.819 0.471 17.560 1.00 93.81 101 VAL A C 1
ATOM 787 O O . VAL A 1 101 ? -13.032 -0.463 17.455 1.00 93.81 101 VAL A O 1
ATOM 790 N N . SER A 1 102 ? -13.401 1.744 17.556 1.00 91.12 102 SER A N 1
ATOM 791 C CA . SER A 1 102 ? -11.996 2.138 17.343 1.00 91.12 102 SER A CA 1
ATOM 792 C C . SER A 1 102 ? -11.031 1.663 18.434 1.00 91.12 102 SER A C 1
ATOM 794 O O . SER A 1 102 ? -9.823 1.670 18.222 1.00 91.12 102 SER A O 1
ATOM 796 N N . LYS A 1 103 ? -11.549 1.245 19.595 1.00 91.38 103 LYS A N 1
ATOM 797 C CA . LYS A 1 103 ? -10.758 0.731 20.724 1.00 91.38 103 LYS A CA 1
ATOM 798 C C . LYS A 1 103 ? -10.756 -0.798 20.826 1.00 91.38 103 LYS A C 1
ATOM 800 O O . LYS A 1 103 ? -10.073 -1.343 21.686 1.00 91.38 103 LYS A O 1
ATOM 805 N N . ASP A 1 104 ? -11.517 -1.493 19.980 1.00 93.44 104 ASP A N 1
ATOM 806 C CA . ASP A 1 104 ? -11.599 -2.954 19.987 1.00 93.44 104 ASP A CA 1
ATOM 807 C C . ASP A 1 104 ? -10.703 -3.535 18.886 1.00 93.44 104 ASP A C 1
ATOM 809 O O . ASP A 1 104 ? -11.087 -3.625 17.718 1.00 93.44 104 ASP A O 1
ATOM 813 N N . ASN A 1 105 ? -9.502 -3.970 19.276 1.00 92.94 105 ASN A N 1
ATOM 814 C CA . ASN A 1 105 ? -8.517 -4.556 18.362 1.00 92.94 105 ASN A CA 1
ATOM 815 C C . ASN A 1 105 ? -9.056 -5.782 17.605 1.00 92.94 105 ASN A C 1
ATOM 817 O O . ASN A 1 105 ? -8.684 -6.011 16.452 1.00 92.94 105 ASN A O 1
ATOM 821 N N . ARG A 1 106 ? -9.956 -6.566 18.214 1.00 94.06 106 ARG A N 1
ATOM 822 C CA . ARG A 1 106 ? -10.543 -7.748 17.573 1.00 94.06 106 ARG A CA 1
ATOM 823 C C . ARG A 1 106 ? -11.580 -7.339 16.530 1.00 94.06 106 ARG A C 1
ATOM 825 O O . ARG A 1 106 ? -11.606 -7.919 15.443 1.00 94.06 106 ARG A O 1
ATOM 832 N N . ALA A 1 107 ? -12.420 -6.353 16.840 1.00 92.19 107 ALA A N 1
ATOM 833 C CA . ALA A 1 107 ? -13.377 -5.797 15.886 1.00 92.19 107 ALA A CA 1
ATOM 834 C C . ALA A 1 107 ? -12.667 -5.103 14.715 1.00 92.19 107 ALA A C 1
ATOM 836 O O . ALA A 1 107 ? -13.039 -5.327 13.563 1.00 92.19 107 ALA A O 1
ATOM 837 N N . LEU A 1 108 ? -11.607 -4.337 14.989 1.00 93.50 108 LEU A N 1
ATOM 838 C CA . LEU A 1 108 ? -10.788 -3.690 13.964 1.00 93.50 108 LEU A CA 1
ATOM 839 C C . LEU A 1 108 ? -10.104 -4.699 13.041 1.00 93.50 108 LEU A C 1
ATOM 841 O O . LEU A 1 108 ? -10.111 -4.501 11.830 1.00 93.50 108 LEU A O 1
ATOM 845 N N . GLY A 1 109 ? -9.566 -5.797 13.581 1.00 92.25 109 GLY A N 1
ATOM 846 C CA . GLY A 1 109 ? -8.961 -6.857 12.770 1.00 92.25 109 GLY A CA 1
ATOM 847 C C . GLY A 1 109 ? -9.957 -7.502 11.802 1.00 92.25 109 GLY A C 1
ATOM 848 O O . GLY A 1 109 ? -9.643 -7.697 10.628 1.00 92.25 109 GLY A O 1
ATOM 849 N N . LYS A 1 110 ? -11.187 -7.768 12.263 1.00 93.50 110 LYS A N 1
ATOM 850 C CA . LYS A 1 110 ? -12.271 -8.257 11.394 1.00 93.50 110 LYS A CA 1
ATOM 851 C C . LYS A 1 110 ? -12.644 -7.225 10.335 1.00 93.50 110 LYS A C 1
ATOM 853 O O . LYS A 1 110 ? -12.686 -7.559 9.159 1.00 93.50 110 LYS A O 1
ATOM 858 N N . LEU A 1 111 ? -12.857 -5.974 10.743 1.00 92.25 111 LEU A N 1
ATOM 859 C CA . LEU A 1 111 ? -13.224 -4.897 9.827 1.00 92.25 111 LEU A CA 1
ATOM 860 C C . LEU A 1 111 ? -12.158 -4.691 8.744 1.00 92.25 111 LEU A C 1
ATOM 862 O O . LEU A 1 111 ? -12.515 -4.553 7.581 1.00 92.25 111 LEU A O 1
ATOM 866 N N . ARG A 1 112 ? -10.867 -4.734 9.101 1.00 91.38 112 ARG A N 1
ATOM 867 C CA . ARG A 1 112 ? -9.755 -4.648 8.143 1.00 91.38 112 ARG A CA 1
ATOM 868 C C . ARG A 1 112 ? -9.837 -5.758 7.099 1.00 91.38 112 ARG A C 1
ATOM 870 O O . ARG A 1 112 ? -9.767 -5.465 5.913 1.00 91.38 112 ARG A O 1
ATOM 877 N N . ARG A 1 113 ? -10.036 -7.009 7.531 1.00 90.19 113 ARG A N 1
ATOM 878 C CA . ARG A 1 113 ? -10.145 -8.163 6.626 1.00 90.19 113 ARG A CA 1
ATOM 879 C C . ARG A 1 113 ? -11.298 -8.004 5.633 1.00 90.19 113 ARG A C 1
ATOM 881 O O . ARG A 1 113 ? -11.105 -8.235 4.445 1.00 90.19 113 ARG A O 1
ATOM 888 N N . GLU A 1 114 ? -12.460 -7.568 6.114 1.00 90.44 114 GLU A N 1
ATOM 889 C CA . GLU A 1 114 ? -13.642 -7.339 5.272 1.00 90.44 114 GLU A CA 1
ATOM 890 C C . GLU A 1 114 ? -13.495 -6.115 4.357 1.00 90.44 114 GLU A C 1
ATOM 892 O O . GLU A 1 114 ? -14.065 -6.092 3.273 1.00 90.44 114 GLU A O 1
ATOM 897 N N . CYS A 1 115 ? -12.720 -5.099 4.753 1.00 88.12 115 CYS A N 1
ATOM 898 C CA . CYS A 1 115 ? -12.413 -3.956 3.887 1.00 88.12 115 CYS A CA 1
ATOM 899 C C . CYS A 1 115 ? -11.392 -4.317 2.799 1.00 88.12 115 CYS A C 1
ATOM 901 O O . CYS A 1 115 ? -11.452 -3.777 1.698 1.00 88.12 115 CYS A O 1
ATOM 903 N N . GLU A 1 116 ? -10.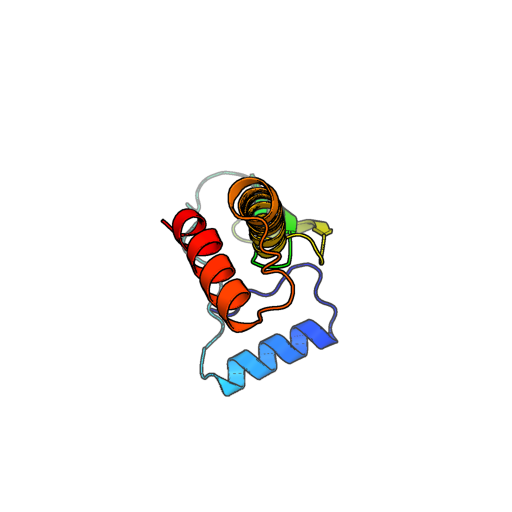467 -5.232 3.094 1.00 86.25 116 GLU A N 1
ATOM 904 C CA . GLU A 1 116 ? -9.426 -5.653 2.161 1.00 86.25 116 GLU A CA 1
ATOM 905 C C . GLU A 1 116 ? -9.921 -6.701 1.150 1.00 86.25 116 GLU A C 1
ATOM 907 O O . GLU A 1 116 ? -9.482 -6.704 0.000 1.00 86.25 116 GLU A O 1
ATOM 912 N N . HIS A 1 117 ? -10.842 -7.584 1.552 1.00 80.19 117 HIS A N 1
ATOM 913 C CA . HIS A 1 117 ? -11.323 -8.691 0.719 1.00 80.19 117 HIS A CA 1
ATOM 914 C C . HIS A 1 117 ? -11.876 -8.254 -0.657 1.00 80.19 117 HIS A C 1
ATOM 916 O O . HIS A 1 117 ? -11.410 -8.795 -1.661 1.00 80.19 117 HIS A O 1
ATOM 922 N N . PRO A 1 118 ? -12.752 -7.234 -0.766 1.00 73.75 118 PRO A N 1
ATOM 923 C CA . PRO A 1 118 ? -13.278 -6.766 -2.050 1.00 73.75 118 PRO A CA 1
ATOM 924 C C . PRO A 1 118 ? -12.223 -6.098 -2.936 1.00 73.75 118 PRO A C 1
ATOM 926 O O . PRO A 1 118 ? -12.418 -5.990 -4.136 1.00 73.75 118 PRO A O 1
ATOM 929 N N . LYS A 1 119 ? -11.107 -5.629 -2.360 1.00 66.19 119 LYS A N 1
ATOM 930 C CA . LYS A 1 119 ? -10.005 -5.011 -3.113 1.00 66.19 119 LYS A CA 1
ATOM 931 C C . LYS A 1 119 ? -9.154 -6.052 -3.850 1.00 66.19 119 LYS A C 1
ATOM 933 O O . LYS A 1 119 ? -8.364 -5.689 -4.717 1.00 66.19 119 LYS A O 1
ATOM 938 N N . ARG A 1 120 ? -9.253 -7.324 -3.450 1.00 63.25 120 ARG A N 1
ATOM 939 C CA . ARG A 1 120 ? -8.480 -8.447 -3.999 1.00 63.25 120 ARG A CA 1
ATOM 940 C C . ARG A 1 120 ? -9.300 -9.351 -4.933 1.00 63.25 120 ARG A C 1
ATOM 942 O O . ARG A 1 120 ? -8.699 -10.232 -5.542 1.00 63.25 120 ARG A O 1
ATOM 949 N N . ALA A 1 121 ? -10.622 -9.175 -4.977 1.00 50.53 121 ALA A N 1
ATOM 950 C CA . ALA A 1 121 ? -11.558 -9.911 -5.830 1.00 50.53 121 ALA A CA 1
ATOM 951 C C . ALA A 1 121 ? -11.764 -9.181 -7.162 1.00 50.53 121 ALA A C 1
ATOM 953 O O . ALA A 1 121 ? -11.925 -9.885 -8.181 1.00 50.53 121 ALA A O 1
#

InterPro domains:
  IPR013126 Heat shock protein 70 family [PF00012] (6-120)
  IPR013126 Heat shock protein 70 family [PTHR19375] (7-121)
  IPR043129 ATPase, nucleotide binding domain [SSF53067] (39-120)

Secondary structure (DSSP, 8-state):
-PPPPTT--HHHHHHHHHHHHHTT-------SS----SS-EEEEEEEE-SS-EEEEEEEEETTEEEEEEEEEETT-SHHHHHHHHHHHHHHHHHHHHS--GGG-HHHHHHHHHHHHHHHH-

Foldseek 3Di:
DQDDDPPDDPVRVVVSVVVCVVVVHDPDDDDPPDPQDDDKDWDWDWDAAAAWTKIWIWIDDNNDIDTPDMDIDNGDHVPVQLVVQLVVVQVVCCVPPVDRCVPPPVVSVVSSCVSVVVVVD